Protein AF-A0AA96XJM7-F1 (afdb_monomer_lite)

Foldseek 3Di:
DVLLLVLLVQLLPFDWDWDDQDPVQWIWIWSDGQSFWIKIFTAHPVRDTQKIWITRNFKIWIQGDPPAIWIWGFDDPPDRDDPPTDTDTDPDHDLVSLVSNLVSLVPDDDDPPRSVVVNVSSVVVNVVCVVVVVDDDPPDPPDDPDDDDD

Structure (mmCIF, N/CA/C/O backbone):
data_AF-A0AA96XJM7-F1
#
_entry.id   AF-A0AA96XJM7-F1
#
loop_
_atom_site.group_PDB
_atom_site.id
_atom_site.type_symbol
_atom_site.label_atom_id
_atom_site.label_alt_id
_atom_site.label_comp_id
_atom_site.label_asym_id
_atom_site.label_entity_id
_atom_site.label_seq_id
_atom_site.pdbx_PDB_ins_code
_atom_site.Cartn_x
_atom_site.Cartn_y
_atom_site.Cartn_z
_atom_site.occupancy
_atom_site.B_iso_or_equiv
_atom_site.auth_seq_id
_atom_site.auth_comp_id
_atom_site.auth_asym_id
_atom_site.auth_atom_id
_atom_site.pdbx_PDB_model_num
ATOM 1 N N . MET A 1 1 ? 6.408 13.708 -10.860 1.00 58.41 1 MET A N 1
ATOM 2 C CA . MET A 1 1 ? 5.072 13.067 -10.934 1.00 58.41 1 MET A CA 1
ATOM 3 C C . MET A 1 1 ? 5.067 11.936 -11.956 1.00 58.41 1 MET A C 1
ATOM 5 O O . MET A 1 1 ? 4.580 10.862 -11.635 1.00 58.41 1 MET A O 1
ATOM 9 N N . GLU A 1 2 ? 5.675 12.143 -13.128 1.00 68.94 2 GLU A N 1
ATOM 10 C CA . GLU A 1 2 ? 5.815 11.126 -14.182 1.00 68.94 2 GLU A CA 1
ATOM 11 C C . GLU A 1 2 ? 6.470 9.822 -13.693 1.00 68.94 2 GLU A C 1
ATOM 13 O O . GLU A 1 2 ? 5.884 8.760 -13.840 1.00 68.94 2 GLU A O 1
ATOM 18 N N . THR A 1 3 ? 7.595 9.902 -12.974 1.00 77.38 3 THR A N 1
ATOM 19 C CA . THR A 1 3 ? 8.302 8.729 -12.419 1.00 77.38 3 THR A CA 1
ATOM 20 C C . THR A 1 3 ? 7.446 7.899 -11.460 1.00 77.38 3 THR A C 1
ATOM 22 O O . THR A 1 3 ? 7.484 6.676 -11.495 1.00 77.38 3 THR A O 1
ATOM 25 N N . LEU A 1 4 ? 6.635 8.556 -10.624 1.00 75.62 4 LEU A N 1
ATOM 26 C CA . LEU A 1 4 ? 5.756 7.888 -9.660 1.00 75.62 4 LEU A CA 1
ATOM 27 C C . LEU A 1 4 ? 4.626 7.138 -10.378 1.00 75.62 4 LEU A C 1
ATOM 29 O O . LEU A 1 4 ? 4.297 6.009 -10.028 1.00 75.62 4 LEU A O 1
ATOM 33 N N . LYS A 1 5 ? 4.056 7.761 -11.414 1.00 76.62 5 LYS A N 1
ATOM 34 C CA . LYS A 1 5 ? 3.047 7.136 -12.270 1.00 76.62 5 LYS A CA 1
ATOM 35 C C . LYS A 1 5 ? 3.629 5.923 -12.999 1.00 76.62 5 LYS A C 1
ATOM 37 O O . LYS A 1 5 ? 2.977 4.888 -13.028 1.00 76.62 5 LYS A O 1
ATOM 42 N N . THR A 1 6 ? 4.848 6.029 -13.529 1.00 80.19 6 THR A N 1
ATOM 43 C CA . THR A 1 6 ? 5.550 4.907 -14.168 1.00 80.19 6 THR A CA 1
ATOM 44 C C . THR A 1 6 ? 5.792 3.763 -13.188 1.00 80.19 6 THR A C 1
ATOM 46 O O . THR A 1 6 ? 5.489 2.623 -13.520 1.00 80.19 6 THR A O 1
ATOM 49 N N . ALA A 1 7 ? 6.256 4.054 -11.969 1.00 79.62 7 ALA A N 1
ATOM 50 C CA . ALA A 1 7 ? 6.495 3.040 -10.942 1.00 79.62 7 ALA A CA 1
ATOM 51 C C . ALA A 1 7 ? 5.199 2.292 -10.570 1.00 79.62 7 ALA A C 1
ATOM 53 O O . ALA A 1 7 ? 5.164 1.064 -10.523 1.00 79.62 7 ALA A O 1
ATOM 54 N N . VAL A 1 8 ? 4.093 3.024 -10.410 1.00 79.69 8 VAL A N 1
ATOM 55 C CA . VAL A 1 8 ? 2.773 2.429 -10.169 1.00 79.69 8 VAL A CA 1
ATOM 56 C C . VAL A 1 8 ? 2.300 1.596 -11.371 1.00 79.69 8 VAL A C 1
ATOM 58 O O . VAL A 1 8 ? 1.854 0.468 -11.191 1.00 79.69 8 VAL A O 1
ATOM 61 N N . GLN A 1 9 ? 2.452 2.090 -12.604 1.00 81.12 9 GLN A N 1
ATOM 62 C CA . GLN A 1 9 ? 2.111 1.332 -13.817 1.00 81.12 9 GLN A CA 1
ATOM 63 C C . GLN A 1 9 ? 2.936 0.053 -13.979 1.00 81.12 9 GLN A C 1
ATOM 65 O O . GLN A 1 9 ? 2.427 -0.949 -14.482 1.00 81.12 9 GLN A O 1
ATOM 70 N N . ALA A 1 10 ? 4.201 0.079 -13.570 1.00 78.75 10 ALA A N 1
ATOM 71 C CA . ALA A 1 10 ? 5.063 -1.088 -13.593 1.00 78.75 10 ALA A CA 1
ATOM 72 C C . ALA A 1 10 ? 4.563 -2.149 -12.597 1.00 78.75 10 ALA A C 1
ATOM 74 O O . ALA A 1 10 ? 4.526 -3.335 -12.926 1.00 78.75 10 ALA A O 1
ATOM 75 N N . LEU A 1 11 ? 4.029 -1.716 -11.451 1.00 79.38 11 LEU A N 1
ATOM 76 C CA . LEU A 1 11 ? 3.396 -2.592 -10.467 1.00 79.38 11 LEU A CA 1
ATOM 77 C C . LEU A 1 11 ? 2.128 -3.289 -10.999 1.00 79.38 11 LEU A C 1
ATOM 79 O O . LEU A 1 11 ? 1.817 -4.395 -10.572 1.00 79.38 11 LEU A O 1
ATOM 83 N N . TYR A 1 12 ? 1.437 -2.714 -11.995 1.00 79.12 12 TYR A N 1
ATOM 84 C CA . TYR A 1 12 ? 0.247 -3.333 -12.615 1.00 79.12 12 TYR A CA 1
ATOM 85 C C . TYR A 1 12 ? 0.568 -4.599 -13.404 1.00 79.12 12 TYR A C 1
ATOM 87 O O . TYR A 1 12 ? -0.325 -5.398 -13.680 1.00 79.12 12 TYR A O 1
ATOM 95 N N . ARG A 1 13 ? 1.823 -4.735 -13.838 1.00 76.88 13 ARG A N 1
ATOM 96 C CA . ARG A 1 13 ? 2.288 -5.837 -14.686 1.00 76.88 13 ARG A CA 1
ATOM 97 C C . ARG A 1 13 ? 2.898 -6.974 -13.871 1.00 76.88 13 ARG A C 1
ATOM 99 O O . ARG A 1 13 ? 3.227 -8.008 -14.441 1.00 76.88 13 ARG A O 1
ATOM 106 N N . VAL A 1 14 ? 3.074 -6.776 -12.566 1.00 77.75 14 VAL A N 1
ATOM 107 C CA . VAL A 1 14 ? 3.692 -7.754 -11.676 1.00 77.75 14 VAL A CA 1
ATOM 108 C C . VAL A 1 14 ? 2.638 -8.740 -11.194 1.00 77.75 14 VAL A C 1
ATOM 110 O O . VAL A 1 14 ? 1.586 -8.351 -10.690 1.00 77.75 14 VAL A O 1
ATOM 113 N N . HIS A 1 15 ? 2.940 -10.030 -11.317 1.00 75.88 15 HIS A N 1
ATOM 114 C CA . HIS A 1 15 ? 2.149 -11.067 -10.673 1.00 75.88 15 HIS A CA 1
ATOM 115 C C . HIS A 1 15 ? 2.480 -11.144 -9.187 1.00 75.88 15 HIS A C 1
ATOM 117 O O . HIS A 1 15 ? 3.647 -11.152 -8.796 1.00 75.88 15 HIS A O 1
ATOM 123 N N . ALA A 1 16 ? 1.430 -11.211 -8.374 1.00 82.75 16 ALA A N 1
ATOM 124 C CA . ALA A 1 16 ? 1.551 -11.378 -6.941 1.00 82.75 16 ALA A CA 1
ATOM 125 C C . ALA A 1 16 ? 2.245 -12.708 -6.613 1.00 82.75 16 ALA A C 1
ATOM 127 O O . ALA A 1 16 ? 1.862 -13.760 -7.127 1.00 82.75 16 ALA A O 1
ATOM 128 N N . VAL A 1 17 ? 3.240 -12.664 -5.734 1.00 85.31 17 VAL A N 1
ATOM 129 C CA . VAL A 1 17 ? 3.891 -13.849 -5.175 1.00 85.31 17 VAL A CA 1
ATOM 130 C C . VAL A 1 17 ? 3.315 -14.094 -3.788 1.00 85.31 17 VAL A C 1
ATOM 132 O O . VAL A 1 17 ? 3.447 -13.255 -2.897 1.00 85.31 17 VAL A O 1
ATOM 135 N N . GLU A 1 18 ? 2.667 -15.241 -3.600 1.00 85.44 18 GLU A N 1
ATOM 136 C CA . GLU A 1 18 ? 2.142 -15.654 -2.298 1.00 85.44 18 GLU A CA 1
ATOM 137 C C . GLU A 1 18 ? 3.184 -16.484 -1.543 1.00 85.44 18 GLU A C 1
ATOM 139 O O . GLU A 1 18 ? 3.681 -17.496 -2.037 1.00 85.44 18 GLU A O 1
ATOM 144 N N . GLY A 1 19 ? 3.514 -16.049 -0.330 1.00 81.88 19 GLY A N 1
ATOM 145 C CA . GLY A 1 19 ? 4.298 -16.821 0.622 1.00 81.88 19 GLY A CA 1
ATOM 146 C C . GLY A 1 19 ? 3.435 -17.821 1.400 1.00 81.88 19 GLY A C 1
ATOM 147 O O . GLY A 1 19 ? 2.208 -17.670 1.470 1.00 81.88 19 GLY A O 1
ATOM 148 N N . PRO A 1 20 ? 4.060 -18.834 2.025 1.00 82.00 20 PRO A N 1
ATOM 149 C CA . PRO A 1 20 ? 3.351 -19.736 2.923 1.00 82.00 20 PRO A CA 1
ATOM 150 C C . PRO A 1 20 ? 2.742 -18.959 4.105 1.00 82.00 20 PRO A C 1
ATOM 152 O O . PRO A 1 20 ? 3.252 -17.896 4.474 1.00 82.00 20 PRO A O 1
ATOM 155 N N .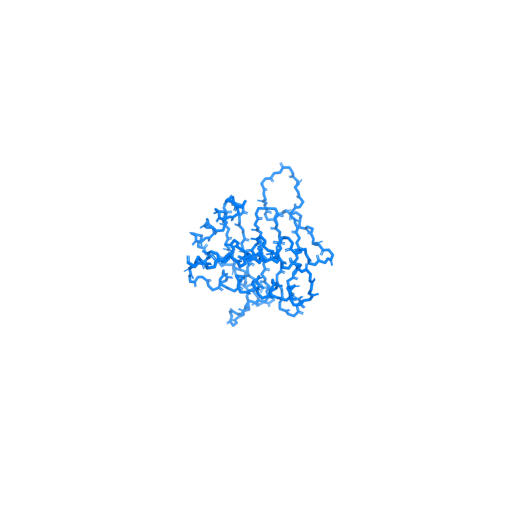 PRO A 1 21 ? 1.654 -19.466 4.712 1.00 81.00 21 PRO A N 1
ATOM 156 C CA . PRO A 1 21 ? 1.136 -18.892 5.946 1.00 81.00 21 PRO A CA 1
ATOM 157 C C . PRO A 1 21 ? 2.209 -18.951 7.039 1.00 81.00 21 PRO A C 1
ATOM 159 O O . PRO A 1 21 ? 2.817 -19.998 7.262 1.00 81.00 21 PRO A O 1
ATOM 162 N N . GLY A 1 22 ? 2.443 -17.822 7.704 1.00 80.62 22 GLY A N 1
ATOM 163 C CA . GLY A 1 22 ? 3.294 -17.745 8.886 1.00 80.62 22 GLY A CA 1
ATOM 164 C C . GLY A 1 22 ? 2.628 -18.376 10.110 1.00 80.62 22 GLY A C 1
ATOM 165 O O . GLY A 1 22 ? 1.455 -18.750 10.085 1.00 80.62 22 GLY A O 1
ATOM 166 N N . GLU A 1 23 ? 3.361 -18.443 11.221 1.00 80.50 23 GLU A N 1
ATOM 167 C CA . GLU A 1 23 ? 2.888 -19.047 12.482 1.00 80.50 23 GLU A CA 1
ATOM 168 C C . GLU A 1 23 ? 1.639 -18.359 13.063 1.00 80.50 23 GLU A C 1
ATOM 170 O O . GLU A 1 23 ? 0.865 -18.963 13.798 1.00 80.50 23 GLU A O 1
ATOM 175 N N . ASN A 1 24 ? 1.399 -17.102 12.688 1.00 81.31 24 ASN A N 1
ATOM 176 C CA . ASN A 1 24 ? 0.215 -16.324 13.055 1.00 81.31 24 ASN A CA 1
ATOM 177 C C . ASN A 1 24 ? -1.015 -16.600 12.163 1.00 81.31 24 ASN A C 1
ATOM 179 O O . ASN A 1 24 ? -2.031 -15.918 12.296 1.00 81.31 24 ASN A O 1
ATOM 183 N N . GLY A 1 25 ? -0.923 -17.548 11.225 1.00 85.31 25 GLY A N 1
ATOM 184 C CA . GLY A 1 25 ? -1.980 -17.863 10.262 1.00 85.31 25 GLY A CA 1
ATOM 185 C C . GLY A 1 25 ? -2.162 -16.817 9.157 1.00 85.31 25 GLY A C 1
ATOM 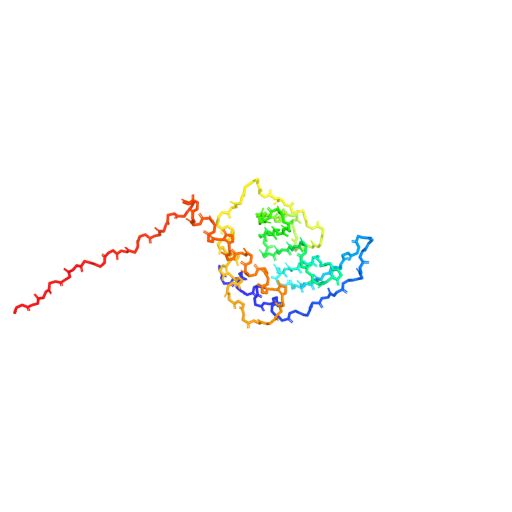186 O O . GLY A 1 25 ? -3.097 -16.934 8.362 1.00 85.31 25 GLY A O 1
ATOM 187 N N . LEU A 1 26 ? -1.292 -15.802 9.085 1.00 89.88 26 LEU A N 1
ATOM 188 C CA . LEU A 1 26 ? -1.308 -14.797 8.025 1.00 89.88 26 LEU A CA 1
ATOM 189 C C . LEU A 1 26 ? -0.426 -15.240 6.861 1.00 89.88 26 LEU A C 1
ATOM 191 O O . LEU A 1 26 ? 0.679 -15.737 7.058 1.00 89.88 26 LEU A O 1
ATOM 195 N N . ARG A 1 27 ? -0.889 -15.009 5.637 1.00 91.88 27 ARG A N 1
ATOM 196 C CA . ARG A 1 27 ? -0.092 -15.167 4.418 1.00 91.88 27 ARG A CA 1
ATOM 197 C C . ARG A 1 27 ? 0.424 -13.815 3.966 1.00 91.88 27 ARG A C 1
ATOM 199 O O . ARG A 1 27 ? -0.284 -12.813 4.072 1.00 91.88 27 ARG A O 1
ATOM 206 N N . THR A 1 28 ? 1.626 -13.802 3.411 1.00 91.50 28 THR A N 1
ATOM 207 C CA . THR A 1 28 ? 2.197 -12.593 2.816 1.00 91.50 28 THR A CA 1
ATOM 208 C C . THR A 1 28 ? 2.087 -12.668 1.304 1.00 91.50 28 THR A C 1
ATOM 210 O O . THR A 1 28 ? 2.501 -13.652 0.700 1.00 91.50 28 THR A O 1
ATOM 213 N N . VAL A 1 29 ? 1.545 -11.623 0.693 1.00 91.31 29 VAL A N 1
ATOM 214 C CA . VAL A 1 29 ? 1.424 -11.475 -0.756 1.00 91.31 29 VAL A CA 1
ATOM 215 C C . VAL A 1 29 ? 2.274 -10.296 -1.201 1.00 91.31 29 VAL A C 1
ATOM 217 O O . VAL A 1 29 ? 2.111 -9.196 -0.675 1.00 91.31 29 VAL A O 1
ATOM 220 N N . TRP A 1 30 ? 3.171 -10.525 -2.154 1.00 90.19 30 TRP A N 1
ATOM 221 C CA . TRP A 1 30 ? 4.153 -9.548 -2.611 1.00 90.19 30 TRP A CA 1
ATOM 222 C C . TRP A 1 30 ? 3.951 -9.193 -4.082 1.00 90.19 30 TRP A C 1
ATOM 224 O O . TRP A 1 30 ? 3.980 -10.066 -4.946 1.00 90.19 30 TRP A O 1
ATOM 234 N N . HIS A 1 31 ? 3.848 -7.904 -4.382 1.00 89.94 31 HIS A N 1
ATOM 235 C CA . HIS A 1 31 ? 3.993 -7.348 -5.724 1.00 89.94 31 HIS A CA 1
ATOM 236 C C . HIS A 1 31 ? 5.305 -6.574 -5.763 1.00 89.94 31 HIS A C 1
ATOM 238 O O . HIS A 1 31 ? 5.365 -5.418 -5.347 1.00 89.94 31 HIS A O 1
ATOM 244 N N . LEU A 1 32 ? 6.370 -7.228 -6.220 1.00 83.38 32 LEU A N 1
ATOM 245 C CA . LEU A 1 32 ? 7.706 -6.641 -6.313 1.00 83.38 32 LEU A CA 1
ATOM 246 C C . LEU A 1 32 ? 7.946 -6.107 -7.723 1.00 83.38 32 LEU A C 1
ATOM 248 O O . LEU A 1 32 ? 8.018 -6.884 -8.676 1.00 83.38 32 LEU A O 1
ATOM 252 N N . CYS A 1 33 ? 8.096 -4.791 -7.861 1.00 78.69 33 CYS A N 1
ATOM 253 C CA . CYS A 1 33 ? 8.480 -4.174 -9.121 1.00 78.69 33 CYS A CA 1
ATOM 254 C C . CYS A 1 33 ? 9.912 -3.618 -9.039 1.00 78.69 33 CYS A C 1
ATOM 256 O O . CYS A 1 33 ? 10.189 -2.764 -8.192 1.00 78.69 33 CYS A O 1
ATOM 258 N N . PRO A 1 34 ? 10.825 -4.024 -9.942 1.00 69.69 34 PRO A N 1
ATOM 259 C CA . PRO A 1 34 ? 12.209 -3.544 -9.938 1.00 69.69 34 PRO A CA 1
ATOM 260 C C . PRO A 1 34 ? 12.342 -2.034 -10.207 1.00 69.69 34 PRO A C 1
ATOM 262 O O . PRO A 1 34 ? 13.392 -1.460 -9.916 1.00 69.69 34 PRO A O 1
ATOM 265 N N . ASP A 1 35 ? 11.284 -1.380 -10.698 1.00 72.50 35 ASP A N 1
ATOM 266 C CA . ASP A 1 35 ? 11.214 0.069 -10.934 1.00 72.50 35 ASP A CA 1
ATOM 267 C C . ASP A 1 35 ? 10.880 0.880 -9.664 1.00 72.50 35 ASP A C 1
ATOM 269 O O . ASP A 1 35 ? 10.392 2.011 -9.731 1.00 72.50 35 ASP A O 1
ATOM 273 N N . GLY A 1 36 ? 11.166 0.314 -8.487 1.00 73.38 36 GLY A N 1
ATOM 274 C CA . GLY A 1 36 ? 11.075 1.008 -7.203 1.00 73.38 36 GLY A CA 1
ATOM 275 C C . GLY A 1 36 ? 9.651 1.144 -6.678 1.00 73.38 36 GLY A C 1
ATOM 276 O O . GLY A 1 36 ? 9.363 2.100 -5.964 1.00 73.38 36 GLY A O 1
ATOM 277 N N . ALA A 1 37 ? 8.757 0.224 -7.034 1.00 84.94 37 ALA A N 1
ATOM 278 C CA . ALA A 1 37 ? 7.438 0.133 -6.429 1.00 84.94 37 ALA A CA 1
ATOM 279 C C . ALA A 1 37 ? 7.230 -1.272 -5.863 1.00 84.94 37 ALA A C 1
ATOM 281 O O . ALA A 1 37 ? 7.462 -2.269 -6.543 1.00 84.94 37 ALA A O 1
ATOM 282 N N . GLU A 1 38 ? 6.779 -1.356 -4.620 1.00 89.50 38 GLU A N 1
ATOM 283 C CA . GLU A 1 38 ? 6.567 -2.629 -3.940 1.00 89.50 38 GLU A CA 1
ATOM 284 C C . GLU A 1 38 ? 5.289 -2.557 -3.119 1.00 89.50 38 GLU A C 1
ATOM 286 O O . GLU A 1 38 ? 5.066 -1.580 -2.406 1.00 89.50 38 GLU A O 1
ATOM 291 N N . LEU A 1 39 ? 4.454 -3.589 -3.208 1.00 92.50 39 LEU A N 1
ATOM 292 C CA . LEU A 1 39 ? 3.309 -3.768 -2.323 1.00 92.50 39 LEU A CA 1
ATOM 293 C C . LEU A 1 39 ? 3.447 -5.104 -1.601 1.00 92.50 39 LEU A C 1
ATOM 295 O O . LEU A 1 39 ? 3.497 -6.155 -2.232 1.00 92.50 39 LEU A O 1
ATOM 299 N N . MET A 1 40 ? 3.445 -5.065 -0.276 1.00 93.50 40 MET A N 1
ATOM 300 C CA . MET A 1 40 ? 3.327 -6.243 0.572 1.00 93.50 40 MET A CA 1
ATOM 301 C C . MET A 1 40 ? 1.963 -6.222 1.258 1.00 93.50 40 MET A C 1
ATOM 303 O O . MET A 1 40 ? 1.577 -5.228 1.868 1.00 93.50 40 MET A O 1
ATOM 307 N N . SER A 1 41 ? 1.228 -7.327 1.187 1.00 94.12 41 SER A N 1
ATOM 308 C CA . SER A 1 41 ? -0.068 -7.498 1.844 1.00 94.12 41 SER A CA 1
ATOM 309 C C . SER A 1 41 ? -0.025 -8.698 2.781 1.00 94.12 41 SER A C 1
ATOM 311 O O . SER A 1 41 ? 0.198 -9.820 2.340 1.00 94.12 41 SER A O 1
ATOM 313 N N . LEU A 1 42 ? -0.284 -8.478 4.065 1.00 93.88 42 LEU A N 1
ATOM 314 C CA . LEU A 1 42 ? -0.539 -9.535 5.038 1.00 93.88 42 LEU A CA 1
ATOM 315 C C . LEU A 1 42 ? -2.036 -9.821 5.075 1.00 93.88 42 LEU A C 1
ATOM 317 O O . LEU A 1 42 ? -2.838 -8.927 5.367 1.00 93.88 42 LEU A O 1
ATOM 321 N N . VAL A 1 43 ? -2.405 -11.061 4.775 1.00 94.31 43 VAL A N 1
ATOM 322 C CA . VAL A 1 43 ? -3.794 -11.500 4.630 1.00 94.31 43 VAL A CA 1
ATOM 323 C C . VAL A 1 43 ? -4.095 -12.642 5.582 1.00 94.31 43 VAL A C 1
ATOM 325 O O . VAL A 1 43 ? -3.254 -13.511 5.789 1.00 94.31 43 VAL A O 1
ATOM 328 N N . ASP A 1 44 ? -5.288 -12.658 6.159 1.00 92.50 44 ASP A N 1
ATOM 329 C CA . ASP A 1 44 ? -5.720 -13.783 6.986 1.00 92.50 44 ASP A CA 1
ATOM 330 C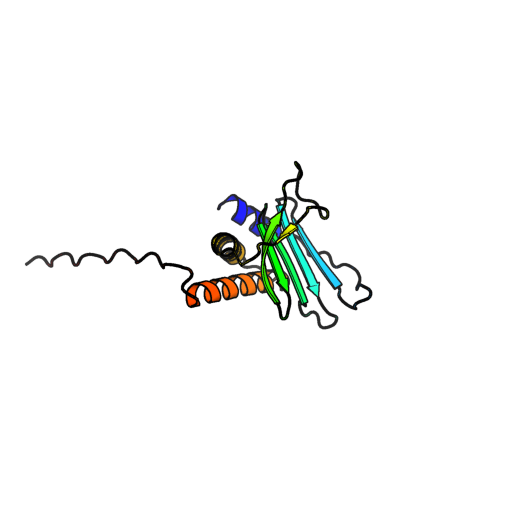 C . ASP A 1 44 ? -6.229 -14.971 6.150 1.00 92.50 44 ASP A C 1
ATOM 332 O O . ASP A 1 44 ? -6.229 -14.963 4.911 1.00 92.50 44 ASP A O 1
ATOM 336 N N . SER A 1 45 ? -6.636 -16.035 6.843 1.00 88.69 45 SER A N 1
ATOM 337 C CA . SER A 1 45 ? -7.179 -17.254 6.239 1.00 88.69 45 SER A CA 1
ATOM 338 C C . SER A 1 45 ? -8.470 -17.011 5.448 1.00 88.69 45 SER A C 1
ATOM 340 O O . SER A 1 45 ? -8.718 -17.719 4.475 1.00 88.69 45 SER A O 1
ATOM 342 N N . GLU A 1 46 ? -9.243 -15.976 5.792 1.00 89.81 46 GLU A N 1
ATOM 343 C CA . GLU A 1 46 ? -10.434 -15.541 5.048 1.00 89.81 46 GLU A CA 1
ATOM 344 C C . GLU A 1 46 ? -10.079 -14.688 3.813 1.00 89.81 46 GLU A C 1
ATOM 346 O O . GLU A 1 46 ? -10.952 -14.310 3.030 1.00 89.81 46 GLU A O 1
ATOM 351 N N . GLY A 1 47 ? -8.796 -14.368 3.616 1.00 88.12 47 GLY A N 1
ATOM 352 C CA . GLY A 1 47 ? -8.315 -13.528 2.524 1.00 88.12 47 GLY A CA 1
ATOM 353 C C . GLY A 1 47 ? -8.531 -12.032 2.756 1.00 88.12 47 GLY A C 1
ATOM 354 O O . GLY A 1 47 ? -8.437 -11.257 1.800 1.00 88.12 47 GLY A O 1
ATOM 355 N N . ARG A 1 48 ? -8.813 -11.608 3.994 1.00 92.50 48 ARG A N 1
ATOM 356 C CA . ARG A 1 48 ? -8.936 -10.193 4.354 1.00 92.50 48 ARG A CA 1
ATOM 357 C C . ARG A 1 48 ? -7.557 -9.611 4.617 1.00 92.50 48 ARG A C 1
ATOM 359 O O . ARG A 1 48 ? -6.716 -10.225 5.271 1.00 92.50 48 ARG A O 1
ATOM 366 N N . VAL A 1 49 ? -7.330 -8.396 4.126 1.00 94.94 49 VAL A N 1
ATOM 367 C CA . VAL A 1 49 ? -6.077 -7.677 4.361 1.00 94.94 49 VAL A CA 1
ATOM 368 C C . VAL A 1 49 ? -6.044 -7.209 5.815 1.00 94.94 49 VAL A C 1
ATOM 370 O O . VAL A 1 49 ? -6.933 -6.489 6.268 1.00 94.94 49 VAL A O 1
ATOM 373 N N . ARG A 1 50 ? -5.011 -7.615 6.551 1.00 95.19 50 ARG A N 1
ATOM 374 C CA . ARG A 1 50 ? -4.757 -7.184 7.933 1.00 95.19 50 ARG A CA 1
ATOM 375 C C . ARG A 1 50 ? -3.763 -6.041 8.004 1.00 95.19 50 ARG A C 1
ATOM 377 O O . ARG A 1 50 ? -3.921 -5.149 8.836 1.00 95.19 50 ARG A O 1
ATOM 384 N N . ARG A 1 51 ? -2.780 -6.056 7.109 1.00 95.25 51 ARG A N 1
ATOM 385 C CA . ARG A 1 51 ? -1.769 -5.013 6.975 1.00 95.25 51 ARG A CA 1
ATOM 386 C C . ARG A 1 51 ? -1.287 -4.937 5.535 1.00 95.25 51 ARG A C 1
ATOM 388 O O . ARG A 1 51 ? -1.184 -5.960 4.864 1.00 95.25 51 ARG A O 1
ATOM 395 N N . GLN A 1 52 ? -1.017 -3.731 5.070 1.00 95.56 52 GLN A N 1
ATOM 396 C CA . GLN A 1 52 ? -0.473 -3.464 3.750 1.00 95.56 52 GLN A CA 1
ATOM 397 C C . GLN A 1 52 ? 0.633 -2.429 3.844 1.00 95.56 52 GLN A C 1
ATOM 399 O O . GLN A 1 52 ? 0.488 -1.421 4.533 1.00 95.56 52 GLN A O 1
ATOM 404 N N . GLU A 1 53 ? 1.718 -2.682 3.131 1.00 94.19 53 GLU A N 1
ATOM 405 C CA . GLU A 1 53 ? 2.872 -1.800 3.051 1.00 94.19 53 GLU A CA 1
ATOM 406 C C . GLU A 1 53 ? 3.155 -1.523 1.584 1.00 94.19 53 GLU A C 1
ATOM 408 O O . GLU A 1 53 ? 3.414 -2.441 0.809 1.00 94.19 53 GLU A O 1
ATOM 413 N N . LEU A 1 54 ? 3.046 -0.256 1.202 1.00 93.25 54 LEU A N 1
ATOM 414 C CA . LEU A 1 54 ? 3.322 0.219 -0.142 1.00 93.25 54 LEU A CA 1
ATOM 415 C C . LEU A 1 54 ? 4.561 1.103 -0.091 1.00 93.25 54 LEU A C 1
ATOM 417 O O . LEU A 1 54 ? 4.566 2.136 0.577 1.00 93.25 54 LEU A O 1
ATOM 421 N N . THR A 1 55 ? 5.572 0.735 -0.858 1.00 90.75 55 THR A N 1
ATOM 422 C CA . THR A 1 55 ? 6.726 1.580 -1.140 1.00 90.75 55 THR A CA 1
ATOM 423 C C . THR A 1 55 ? 6.589 2.106 -2.559 1.00 90.75 55 THR A C 1
ATOM 425 O O . THR A 1 55 ? 6.454 1.329 -3.501 1.00 90.75 55 THR A O 1
ATOM 428 N N . LEU A 1 56 ? 6.631 3.428 -2.720 1.00 88.25 56 LEU A N 1
ATOM 429 C CA . LEU A 1 56 ? 6.717 4.095 -4.015 1.00 88.25 56 LEU A CA 1
ATOM 430 C C . LEU A 1 56 ? 7.960 4.982 -4.029 1.00 88.25 56 LEU A C 1
ATOM 432 O O . LEU A 1 56 ? 7.965 6.088 -3.486 1.00 88.25 56 LEU A O 1
ATOM 436 N N . LEU A 1 57 ? 9.002 4.506 -4.700 1.00 84.88 57 LEU A N 1
ATOM 437 C CA . LEU A 1 57 ? 10.333 5.098 -4.736 1.00 84.88 57 LEU A CA 1
ATOM 438 C C . LEU A 1 57 ? 10.911 5.220 -3.318 1.00 84.88 57 LEU A C 1
ATOM 440 O O . LEU A 1 57 ? 11.418 4.249 -2.770 1.00 84.88 57 LEU A O 1
ATOM 444 N N . GLU A 1 58 ? 10.829 6.405 -2.722 1.00 85.62 58 GLU A N 1
ATOM 445 C CA . GLU A 1 58 ? 11.322 6.696 -1.370 1.00 85.62 58 GLU A CA 1
ATOM 446 C C . GLU A 1 58 ? 10.197 6.859 -0.360 1.00 85.62 58 GLU A C 1
ATOM 448 O O . GLU A 1 58 ? 10.454 6.871 0.841 1.00 85.62 58 GLU A O 1
ATOM 453 N N . ASP A 1 59 ? 8.966 7.032 -0.837 1.00 90.88 59 ASP A N 1
ATOM 454 C CA . ASP A 1 59 ? 7.804 7.188 0.015 1.00 90.88 59 ASP A CA 1
ATOM 455 C C . ASP A 1 59 ? 7.328 5.804 0.458 1.00 90.88 59 ASP A C 1
ATOM 457 O O . ASP A 1 59 ? 7.225 4.878 -0.350 1.00 90.88 59 ASP A O 1
ATOM 461 N N . HIS A 1 60 ? 7.000 5.679 1.738 1.00 92.62 60 HIS A N 1
ATOM 462 C CA . HIS A 1 60 ? 6.482 4.450 2.313 1.00 92.62 60 HIS A CA 1
ATOM 463 C C . HIS A 1 60 ? 5.132 4.713 2.981 1.00 92.62 60 HIS A C 1
ATOM 465 O O . HIS A 1 60 ? 4.924 5.745 3.624 1.00 92.62 60 HIS A O 1
ATOM 471 N N . TYR A 1 61 ? 4.195 3.789 2.811 1.00 94.25 61 TYR A N 1
ATOM 472 C CA . TYR A 1 61 ? 2.825 3.909 3.289 1.00 94.25 61 TYR A CA 1
ATOM 473 C C . TYR A 1 61 ? 2.421 2.605 3.948 1.00 94.25 61 TYR A C 1
ATOM 475 O O . TYR A 1 61 ? 2.414 1.559 3.303 1.00 94.25 61 TYR A O 1
ATOM 483 N N . VAL A 1 62 ? 2.036 2.683 5.216 1.00 94.69 62 VAL A N 1
ATOM 484 C CA . VAL A 1 62 ? 1.565 1.527 5.974 1.00 94.69 62 VAL A CA 1
ATOM 485 C C . VAL A 1 62 ? 0.096 1.718 6.271 1.00 94.69 62 VAL A C 1
ATOM 487 O O . VAL A 1 62 ? -0.311 2.750 6.801 1.00 94.69 62 VAL A O 1
ATOM 490 N N . TRP A 1 63 ? -0.696 0.707 5.959 1.00 96.06 63 TRP A N 1
ATOM 491 C CA . TRP A 1 63 ? -2.051 0.574 6.452 1.00 96.06 63 TRP A CA 1
ATOM 492 C C . TRP A 1 63 ? -2.153 -0.671 7.320 1.00 96.06 63 TRP A C 1
ATOM 494 O O . TRP A 1 63 ? -1.686 -1.740 6.932 1.00 96.06 63 TRP A O 1
ATOM 504 N N . ALA A 1 64 ? -2.803 -0.554 8.473 1.00 94.75 64 ALA A N 1
ATOM 505 C CA . ALA A 1 64 ? -3.162 -1.707 9.286 1.00 94.75 64 ALA A CA 1
ATOM 506 C C . ALA A 1 64 ? -4.599 -1.590 9.795 1.00 94.75 64 ALA A C 1
ATOM 508 O O . ALA A 1 64 ? -5.099 -0.503 10.111 1.00 94.75 64 ALA A O 1
ATOM 509 N N . SER A 1 65 ? -5.270 -2.738 9.863 1.00 92.00 65 SER A N 1
ATOM 510 C CA . SER A 1 65 ? -6.621 -2.843 10.405 1.00 92.00 65 SER A CA 1
ATOM 511 C C . SER A 1 65 ? -6.636 -2.351 11.856 1.00 92.00 65 SER A C 1
ATOM 513 O O . SER A 1 65 ? -5.864 -2.827 12.680 1.00 92.00 65 SER A O 1
ATOM 515 N N . GLY A 1 66 ? -7.492 -1.374 12.161 1.00 90.19 66 GLY A N 1
ATOM 516 C CA . GLY A 1 66 ? -7.579 -0.753 13.490 1.00 90.19 66 GLY A CA 1
ATOM 517 C C . GLY A 1 66 ? -6.604 0.406 13.740 1.00 90.19 66 GLY A C 1
ATOM 518 O O . GLY A 1 66 ? -6.843 1.188 14.653 1.00 90.19 66 GLY A O 1
ATOM 519 N N . GLU A 1 67 ? -5.567 0.582 12.914 1.00 90.25 67 GLU A N 1
ATOM 520 C CA . GLU A 1 67 ? -4.572 1.660 13.073 1.00 90.25 67 GLU A CA 1
ATOM 521 C C . GLU A 1 67 ? -4.691 2.757 12.001 1.00 90.25 67 GLU A C 1
ATOM 523 O O . GLU A 1 67 ? -4.266 3.891 12.221 1.00 90.25 67 GLU A O 1
ATOM 528 N N . GLY A 1 68 ? -5.290 2.445 10.848 1.00 90.81 68 GLY A N 1
ATOM 529 C CA . GLY A 1 68 ? -5.416 3.385 9.735 1.00 90.81 68 GLY A CA 1
ATOM 530 C C . GLY A 1 68 ? -4.124 3.514 8.928 1.00 90.81 68 GLY A C 1
ATOM 531 O O . GLY A 1 68 ? -3.328 2.580 8.864 1.00 90.81 68 GLY A O 1
ATOM 532 N N . VAL A 1 69 ? -3.954 4.654 8.251 1.00 94.12 69 VAL A N 1
ATOM 533 C CA . VAL A 1 69 ? -2.799 4.920 7.378 1.00 94.12 69 VAL A CA 1
ATOM 534 C C . VAL A 1 69 ? -1.729 5.696 8.136 1.00 94.12 69 VAL A C 1
ATOM 536 O O . VAL A 1 69 ? -2.035 6.671 8.821 1.00 94.12 69 VAL A O 1
ATOM 539 N N . ARG A 1 70 ? -0.470 5.310 7.940 1.00 93.50 70 ARG A N 1
ATOM 540 C CA . ARG A 1 70 ? 0.721 6.081 8.302 1.00 93.50 70 ARG A CA 1
ATOM 541 C C . ARG A 1 70 ? 1.592 6.292 7.072 1.00 93.50 70 ARG A C 1
ATOM 543 O O . ARG A 1 70 ? 1.627 5.451 6.173 1.00 93.50 70 ARG A O 1
ATOM 550 N N . THR A 1 71 ? 2.293 7.416 7.047 1.00 93.62 71 THR A N 1
ATOM 551 C CA . THR A 1 71 ? 3.315 7.702 6.040 1.00 93.62 71 THR A CA 1
ATOM 552 C C . THR A 1 71 ? 4.701 7.504 6.635 1.00 93.62 71 THR A C 1
ATOM 554 O O . THR A 1 71 ? 4.884 7.465 7.851 1.00 93.62 71 THR A O 1
ATOM 557 N N . GLY A 1 72 ? 5.675 7.344 5.760 1.00 92.69 72 GLY A N 1
ATOM 558 C CA . GLY A 1 72 ? 7.076 7.265 6.099 1.00 92.69 72 GLY A CA 1
ATOM 559 C C . GLY A 1 72 ? 7.928 7.389 4.851 1.00 92.69 72 GLY A C 1
ATOM 560 O O . GLY A 1 72 ? 7.447 7.719 3.760 1.00 92.69 72 GLY A O 1
ATOM 561 N N . TYR A 1 73 ? 9.209 7.110 5.018 1.00 89.94 73 TYR A N 1
ATOM 562 C CA . TYR A 1 73 ? 10.170 7.112 3.934 1.00 89.94 73 TYR A CA 1
ATOM 563 C C . TYR A 1 73 ? 11.272 6.087 4.159 1.00 89.94 73 TYR A C 1
ATOM 565 O O . TYR A 1 73 ? 11.578 5.713 5.292 1.00 89.94 73 TYR A O 1
ATOM 573 N N . LEU A 1 74 ? 11.882 5.650 3.065 1.00 85.81 74 LEU A N 1
ATOM 574 C CA . LEU A 1 74 ? 13.087 4.838 3.120 1.00 85.81 74 LEU A CA 1
ATOM 575 C C . LEU A 1 74 ? 14.291 5.727 3.432 1.00 85.81 74 LEU A C 1
ATOM 577 O O . LEU A 1 74 ? 14.568 6.692 2.714 1.00 85.81 74 LEU A O 1
ATOM 581 N N . GLU A 1 75 ? 15.039 5.398 4.483 1.00 75.62 75 GLU A N 1
ATOM 582 C CA . GLU A 1 75 ? 16.363 5.978 4.676 1.00 75.62 75 GLU A CA 1
ATOM 583 C C . GLU A 1 75 ? 17.292 5.475 3.571 1.00 75.62 75 GLU A C 1
ATOM 585 O O . GLU A 1 75 ? 17.580 4.281 3.464 1.00 75.62 75 GLU A O 1
ATOM 590 N N . ARG A 1 76 ? 17.773 6.393 2.725 1.00 61.53 76 ARG A N 1
ATOM 591 C CA . ARG A 1 76 ? 18.751 6.071 1.685 1.00 61.53 76 ARG A CA 1
ATOM 592 C C . ARG A 1 76 ? 20.089 5.689 2.318 1.00 61.53 76 ARG A C 1
ATOM 594 O O . ARG A 1 76 ? 20.970 6.525 2.495 1.00 61.53 76 ARG A O 1
ATOM 601 N N . GLY A 1 77 ? 20.285 4.398 2.545 1.00 53.12 77 GLY A N 1
ATOM 602 C CA . GLY A 1 77 ? 21.607 3.789 2.639 1.00 53.12 77 GLY A CA 1
ATOM 603 C C . GLY A 1 77 ? 22.208 3.595 1.245 1.00 53.12 77 GLY A C 1
ATOM 604 O O . GLY A 1 77 ? 22.315 2.466 0.794 1.00 53.12 77 GLY A O 1
ATOM 605 N N . GLY A 1 78 ? 22.515 4.678 0.520 1.00 46.38 78 GLY A N 1
ATOM 606 C CA . GLY A 1 78 ? 23.385 4.672 -0.673 1.00 46.38 78 GLY A CA 1
ATOM 607 C C . GLY A 1 78 ? 23.110 3.670 -1.818 1.00 46.38 78 GLY A C 1
ATOM 608 O O . GLY A 1 78 ? 24.001 3.474 -2.640 1.00 46.38 78 GLY A O 1
ATOM 609 N N . GLY A 1 79 ? 21.936 3.036 -1.911 1.00 50.69 79 GLY A N 1
ATOM 610 C CA . GLY A 1 79 ? 21.662 1.961 -2.874 1.00 50.69 79 GLY A CA 1
ATOM 611 C C . GLY A 1 79 ? 20.179 1.789 -3.213 1.00 50.69 79 GLY A C 1
ATOM 612 O O . GLY A 1 79 ? 19.322 2.487 -2.669 1.00 50.69 79 GLY A O 1
ATOM 613 N N . LYS A 1 80 ? 19.878 0.875 -4.152 1.00 50.34 80 LYS A N 1
ATOM 614 C CA . LYS A 1 80 ? 18.497 0.526 -4.536 1.00 50.34 80 LYS A CA 1
ATOM 615 C C . LYS A 1 80 ? 17.718 0.020 -3.309 1.00 50.34 80 LYS A C 1
ATOM 617 O O . LYS A 1 80 ? 18.316 -0.679 -2.489 1.00 50.34 80 LYS A O 1
ATOM 622 N N . PRO A 1 81 ? 16.417 0.339 -3.184 1.00 51.78 81 PRO A N 1
ATOM 623 C CA . PRO A 1 81 ? 15.587 -0.206 -2.116 1.00 51.78 81 PRO A CA 1
ATOM 624 C C . PRO A 1 81 ? 15.642 -1.739 -2.159 1.00 51.78 81 PRO A C 1
ATOM 626 O O . PRO A 1 81 ? 15.532 -2.348 -3.220 1.00 51.78 81 PRO A O 1
ATOM 629 N N . THR A 1 82 ? 15.909 -2.346 -1.006 1.00 54.06 82 THR A N 1
ATOM 630 C CA . THR A 1 82 ? 15.898 -3.799 -0.793 1.00 54.06 82 THR A CA 1
ATOM 631 C C . THR A 1 82 ? 14.936 -4.099 0.351 1.00 54.06 82 THR A C 1
ATOM 633 O O . THR A 1 82 ? 14.616 -3.199 1.128 1.00 54.06 82 THR A O 1
ATOM 636 N N . ALA A 1 83 ? 14.545 -5.362 0.534 1.00 51.09 83 ALA A N 1
ATOM 637 C CA . ALA A 1 83 ? 13.753 -5.799 1.691 1.00 51.09 83 ALA A CA 1
ATOM 638 C C . ALA A 1 83 ? 14.392 -5.458 3.063 1.00 51.09 83 ALA A C 1
ATOM 640 O O . ALA A 1 83 ? 13.723 -5.543 4.087 1.00 51.09 83 ALA A O 1
ATOM 641 N N . ALA A 1 84 ? 15.674 -5.065 3.092 1.00 51.56 84 ALA A N 1
ATOM 642 C CA . ALA A 1 84 ? 16.408 -4.614 4.276 1.00 51.56 84 ALA A CA 1
ATOM 643 C C . ALA A 1 84 ? 16.474 -3.077 4.425 1.00 51.56 84 ALA A C 1
ATOM 645 O O . ALA A 1 84 ? 17.209 -2.571 5.274 1.00 51.56 84 ALA A O 1
ATOM 646 N N . ALA A 1 85 ? 15.760 -2.313 3.592 1.00 65.75 85 ALA A N 1
ATOM 647 C CA . ALA A 1 85 ? 15.741 -0.860 3.684 1.00 65.75 85 ALA A CA 1
ATOM 648 C C . ALA A 1 85 ? 15.091 -0.406 5.001 1.00 65.75 85 ALA A C 1
ATOM 650 O O . ALA A 1 85 ? 14.012 -0.865 5.380 1.00 65.75 85 ALA A O 1
ATOM 651 N N . VAL A 1 86 ? 15.749 0.519 5.701 1.00 74.25 86 VAL A N 1
ATOM 652 C CA . VAL A 1 86 ? 15.239 1.063 6.961 1.00 74.25 86 VAL A CA 1
ATOM 653 C C . VAL A 1 86 ? 14.094 2.023 6.652 1.00 74.25 86 VAL A C 1
ATOM 655 O O . VAL A 1 86 ? 14.299 3.094 6.078 1.00 74.25 86 VAL A O 1
ATOM 658 N N . VAL A 1 87 ? 12.879 1.638 7.034 1.00 82.62 87 VAL A N 1
ATOM 659 C CA . VAL A 1 87 ? 11.700 2.506 6.971 1.00 82.62 87 VAL A CA 1
ATOM 660 C C . VAL A 1 87 ? 11.695 3.422 8.191 1.00 82.62 87 VAL A C 1
ATOM 662 O O . VAL A 1 87 ? 11.619 2.955 9.329 1.00 82.62 87 VAL A O 1
ATOM 665 N N . ARG A 1 88 ? 11.694 4.737 7.963 1.00 86.06 88 ARG A N 1
ATOM 666 C CA . ARG A 1 88 ? 11.345 5.723 8.989 1.00 86.06 88 ARG A CA 1
ATOM 667 C C . ARG A 1 88 ? 9.890 6.123 8.843 1.00 86.06 88 ARG A C 1
ATOM 669 O O . ARG A 1 88 ? 9.486 6.649 7.810 1.00 86.06 88 ARG A O 1
ATOM 676 N N . THR A 1 89 ? 9.104 5.861 9.880 1.00 88.06 89 THR A N 1
ATOM 677 C CA . THR A 1 89 ? 7.709 6.301 9.946 1.00 88.06 89 THR A CA 1
ATOM 678 C C . THR A 1 89 ? 7.645 7.763 10.368 1.00 88.06 89 THR A C 1
ATOM 680 O O . THR A 1 89 ? 8.401 8.208 11.232 1.00 88.06 89 THR A O 1
ATOM 683 N N . ASP A 1 90 ? 6.763 8.522 9.726 1.00 88.81 90 ASP A N 1
ATOM 684 C CA . ASP A 1 90 ? 6.498 9.899 10.119 1.00 88.81 90 ASP A CA 1
ATOM 685 C C . ASP A 1 90 ? 5.706 9.899 11.449 1.00 88.81 90 ASP A C 1
ATOM 687 O O . ASP A 1 90 ? 4.847 9.032 11.649 1.00 88.81 90 ASP A O 1
ATOM 691 N N . PRO A 1 91 ? 5.957 10.857 12.363 1.00 85.44 91 PRO A N 1
ATOM 692 C CA . PRO A 1 91 ? 5.234 10.943 13.637 1.00 85.44 91 PRO A CA 1
ATOM 693 C C . PRO A 1 91 ? 3.743 11.246 13.441 1.00 85.44 91 PRO A C 1
ATOM 695 O O . PRO A 1 91 ? 2.903 10.815 14.227 1.00 85.44 91 PRO A O 1
ATOM 698 N N . GLU A 1 92 ? 3.417 11.961 12.367 1.00 87.06 92 GLU A N 1
ATOM 699 C CA . GLU A 1 92 ? 2.060 12.239 11.922 1.00 87.06 92 GLU A CA 1
ATOM 700 C C . GLU A 1 92 ? 1.961 12.008 10.417 1.00 87.06 92 GLU A C 1
ATOM 702 O O . GLU A 1 92 ? 2.954 12.023 9.689 1.00 87.06 92 GLU A O 1
ATOM 707 N N . LEU A 1 93 ? 0.738 11.810 9.933 1.00 87.00 93 LEU A N 1
ATOM 708 C CA . LEU A 1 93 ? 0.499 11.597 8.517 1.00 87.00 93 LEU A CA 1
ATOM 709 C C . LEU A 1 93 ? 0.872 12.851 7.711 1.00 87.00 93 LEU A C 1
ATOM 711 O O . LEU A 1 93 ? 0.312 13.923 7.929 1.00 87.00 93 LEU A O 1
ATOM 715 N N . VAL A 1 94 ? 1.773 12.705 6.736 1.00 91.38 94 VAL A N 1
ATOM 716 C CA . VAL A 1 94 ? 2.257 13.816 5.904 1.00 91.38 94 VAL A CA 1
ATOM 717 C C . VAL A 1 94 ? 1.337 14.012 4.685 1.00 91.38 94 VAL A C 1
ATOM 719 O O . VAL A 1 94 ? 1.350 13.177 3.770 1.00 91.38 94 VAL A O 1
ATOM 722 N N . PRO A 1 95 ? 0.576 15.127 4.587 1.00 89.44 95 PRO A N 1
ATOM 723 C CA . PRO A 1 95 ? -0.436 15.316 3.540 1.00 89.44 95 PRO A CA 1
ATOM 724 C C . PRO A 1 95 ? 0.121 15.245 2.119 1.00 89.44 95 PRO A C 1
ATOM 726 O O . PRO A 1 95 ? -0.474 14.635 1.234 1.00 89.44 95 PRO A O 1
ATOM 729 N N . GLN A 1 96 ? 1.297 15.834 1.901 1.00 88.88 96 GLN A N 1
ATOM 730 C CA . GLN A 1 96 ? 1.933 15.880 0.586 1.00 88.88 96 GLN A CA 1
ATOM 731 C C . GLN A 1 96 ? 2.306 14.478 0.086 1.00 88.88 96 GLN A C 1
ATOM 733 O O . GLN A 1 96 ? 2.061 14.169 -1.081 1.00 88.88 96 GLN A O 1
ATOM 738 N N . ARG A 1 97 ? 2.848 13.610 0.959 1.00 90.75 97 ARG A N 1
ATOM 739 C CA . ARG A 1 97 ? 3.127 12.201 0.628 1.00 90.75 97 ARG A CA 1
ATOM 740 C C . ARG A 1 97 ? 1.842 11.475 0.283 1.00 90.75 97 ARG A C 1
ATOM 742 O O . ARG A 1 97 ? 1.782 10.801 -0.744 1.00 90.75 97 ARG A O 1
ATOM 749 N N . LEU A 1 98 ? 0.811 11.633 1.107 1.00 91.19 98 LEU A N 1
ATOM 750 C CA . LEU A 1 98 ? -0.456 10.954 0.878 1.00 91.19 98 LEU A CA 1
ATOM 751 C C . LEU A 1 98 ? -1.095 11.365 -0.453 1.00 91.19 98 LEU A C 1
ATOM 753 O O . LEU A 1 98 ? -1.515 10.504 -1.221 1.00 91.19 98 LEU A O 1
ATOM 757 N N . MET A 1 99 ? -1.118 12.664 -0.763 1.00 90.44 99 MET A N 1
ATOM 758 C CA . MET A 1 99 ? -1.651 13.163 -2.032 1.00 90.44 99 MET A CA 1
ATOM 759 C C . MET A 1 99 ? -0.923 12.567 -3.236 1.00 90.44 99 MET A C 1
ATOM 761 O O . MET A 1 99 ? -1.577 12.162 -4.196 1.00 90.44 99 MET A O 1
ATOM 765 N N . ARG A 1 100 ? 0.413 12.487 -3.192 1.00 89.44 100 ARG A N 1
ATOM 766 C CA . ARG A 1 100 ? 1.205 11.888 -4.276 1.00 89.44 100 ARG A CA 1
ATOM 767 C C . ARG A 1 100 ? 0.809 10.434 -4.525 1.00 89.44 100 ARG A C 1
ATOM 769 O O . ARG A 1 100 ? 0.509 10.087 -5.667 1.00 89.44 100 ARG A O 1
ATOM 776 N N . ALA A 1 101 ? 0.759 9.614 -3.477 1.00 90.50 101 ALA A N 1
ATOM 777 C CA . ALA A 1 101 ? 0.388 8.207 -3.612 1.00 90.50 101 ALA A CA 1
ATOM 778 C C . ALA A 1 101 ? -1.069 8.019 -4.033 1.00 90.50 101 ALA A C 1
ATOM 780 O O . ALA A 1 101 ? -1.333 7.230 -4.935 1.00 90.50 101 ALA A O 1
ATOM 781 N N . ALA A 1 102 ? -2.008 8.774 -3.454 1.00 91.94 102 ALA A N 1
ATOM 782 C CA . ALA A 1 102 ? -3.419 8.703 -3.827 1.00 91.94 102 ALA A CA 1
ATOM 783 C C . ALA A 1 102 ? -3.638 9.067 -5.305 1.00 91.94 102 ALA A C 1
ATOM 785 O O . ALA A 1 102 ? -4.411 8.406 -5.995 1.00 91.94 102 ALA A O 1
ATOM 786 N N . LEU A 1 103 ? -2.936 10.084 -5.817 1.00 89.81 103 LEU A N 1
ATOM 787 C CA . LEU A 1 103 ? -3.006 10.457 -7.232 1.00 89.81 103 LEU A CA 1
ATOM 788 C C . LEU A 1 103 ? -2.377 9.396 -8.140 1.00 89.81 103 LEU A C 1
ATOM 790 O O . LEU A 1 103 ? -2.940 9.097 -9.189 1.00 89.81 103 LEU A O 1
ATOM 794 N N . ALA A 1 104 ? -1.240 8.815 -7.751 1.00 89.38 104 ALA A N 1
ATOM 795 C CA . ALA A 1 104 ? -0.579 7.789 -8.553 1.00 89.38 104 ALA A CA 1
ATOM 796 C C . ALA A 1 104 ? -1.391 6.488 -8.600 1.00 89.38 104 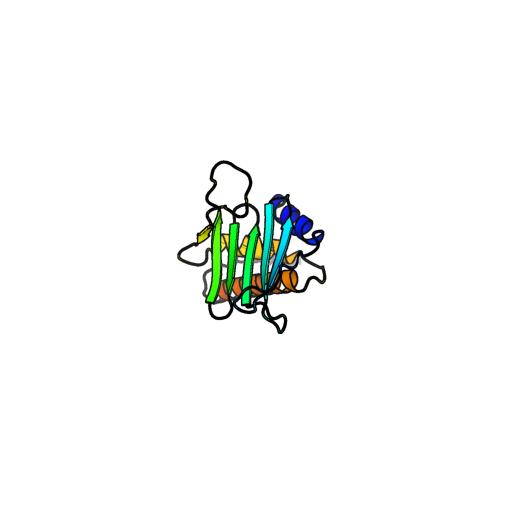ALA A C 1
ATOM 798 O O . ALA A 1 104 ? -1.734 6.021 -9.687 1.00 89.38 104 ALA A O 1
ATOM 799 N N . MET A 1 105 ? -1.783 5.965 -7.436 1.00 90.94 105 MET A N 1
ATOM 800 C CA . MET A 1 105 ? -2.635 4.777 -7.315 1.00 90.94 105 MET A CA 1
ATOM 801 C C . MET A 1 105 ? -4.027 5.002 -7.905 1.00 90.94 105 MET A C 1
ATOM 803 O O . MET A 1 105 ? -4.635 4.068 -8.412 1.00 90.94 105 MET A O 1
ATOM 807 N N . GLY A 1 106 ? -4.522 6.244 -7.916 1.00 89.25 106 GLY A N 1
ATOM 808 C CA . GLY A 1 106 ? -5.774 6.618 -8.575 1.00 89.25 106 GLY A CA 1
ATOM 809 C C . GLY A 1 106 ? -5.795 6.342 -10.082 1.00 89.25 106 GLY A C 1
ATOM 810 O O . GLY A 1 106 ? -6.871 6.276 -10.666 1.00 89.25 106 GLY A O 1
ATOM 811 N N . THR A 1 107 ? -4.631 6.145 -10.712 1.00 87.81 107 THR A N 1
ATOM 812 C CA . THR A 1 107 ? -4.536 5.757 -12.127 1.00 87.81 107 THR A CA 1
ATOM 813 C C . THR A 1 107 ? -4.681 4.251 -12.359 1.00 87.81 107 THR A C 1
ATOM 815 O O . THR A 1 107 ? -4.581 3.810 -13.505 1.00 87.81 107 THR A O 1
ATOM 818 N N . TYR A 1 108 ? -4.871 3.450 -11.304 1.00 86.56 108 TYR A N 1
ATOM 819 C CA . TYR A 1 108 ? -5.007 2.003 -11.429 1.00 86.56 108 TYR A CA 1
ATOM 820 C C . TYR A 1 108 ? -6.407 1.629 -11.886 1.00 86.56 108 TYR A C 1
ATOM 822 O O . TYR A 1 108 ? -7.403 2.046 -11.298 1.00 86.56 108 TYR A O 1
ATO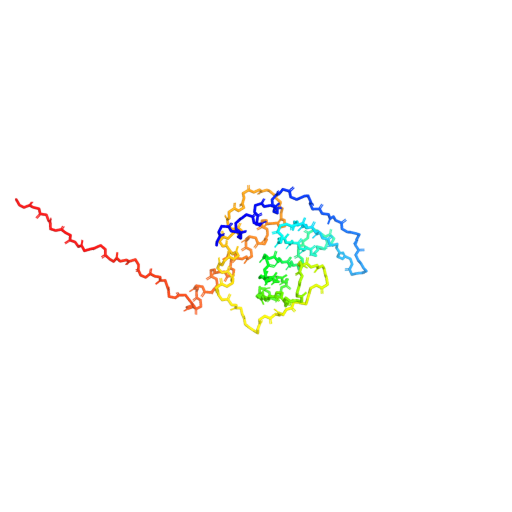M 830 N N . THR A 1 109 ? -6.458 0.836 -12.955 1.00 87.12 109 THR A N 1
ATOM 831 C CA . THR A 1 109 ? -7.690 0.361 -13.597 1.00 87.12 109 THR A CA 1
ATOM 832 C C . THR A 1 109 ? -7.731 -1.163 -13.735 1.00 87.12 109 THR A C 1
ATOM 834 O O . THR A 1 109 ? -8.597 -1.696 -14.426 1.00 87.12 109 THR A O 1
ATOM 837 N N . GLY A 1 110 ? -6.781 -1.873 -13.115 1.00 88.19 110 GLY A N 1
ATOM 838 C CA . GLY A 1 110 ? -6.755 -3.333 -13.110 1.00 88.19 110 GLY A CA 1
ATOM 839 C C . GLY A 1 110 ? -7.742 -3.944 -12.111 1.00 88.19 110 GLY A C 1
ATOM 840 O O . GLY A 1 110 ? -8.568 -3.256 -11.517 1.00 88.19 110 GLY A O 1
ATOM 841 N N . GLN A 1 111 ? -7.654 -5.264 -11.938 1.00 90.62 111 GLN A N 1
ATOM 842 C CA . GLN A 1 111 ? -8.578 -6.047 -11.105 1.00 90.62 111 GLN A CA 1
ATOM 843 C C . GLN A 1 111 ? -7.903 -6.699 -9.889 1.00 90.62 111 GLN A C 1
ATOM 845 O O . GLN A 1 111 ? -8.543 -7.461 -9.165 1.00 90.62 111 GLN A O 1
ATOM 850 N N . ASP A 1 112 ? -6.621 -6.420 -9.644 1.00 91.56 112 ASP A N 1
ATOM 851 C CA . ASP A 1 112 ? -5.920 -6.971 -8.489 1.00 91.56 112 ASP A CA 1
ATOM 852 C C . ASP A 1 112 ? -6.515 -6.398 -7.199 1.00 91.56 112 ASP A C 1
ATOM 854 O O . ASP A 1 112 ? -6.466 -5.192 -6.933 1.00 91.56 112 ASP A O 1
ATOM 858 N N . ARG A 1 113 ? -7.088 -7.285 -6.383 1.00 92.94 113 ARG A N 1
ATOM 859 C CA . ARG A 1 113 ? -7.793 -6.912 -5.154 1.00 92.94 113 ARG A CA 1
ATOM 860 C C . ARG A 1 113 ? -6.912 -6.173 -4.148 1.00 92.94 113 ARG A C 1
ATOM 862 O O . ARG A 1 113 ? -7.427 -5.345 -3.401 1.00 92.94 113 ARG A O 1
ATOM 869 N N . TYR A 1 114 ? -5.611 -6.456 -4.110 1.00 93.50 114 TYR A N 1
ATOM 870 C CA . TYR A 1 114 ? -4.683 -5.849 -3.160 1.00 93.50 114 TYR A CA 1
ATOM 871 C C . TYR A 1 114 ? -4.338 -4.427 -3.571 1.00 93.50 114 TYR A C 1
ATOM 873 O O . TYR A 1 114 ? -4.316 -3.530 -2.724 1.00 93.50 114 TYR A O 1
ATOM 881 N N . LEU A 1 115 ? -4.158 -4.208 -4.873 1.00 92.88 115 LEU A N 1
ATOM 882 C CA . LEU A 1 115 ? -3.951 -2.875 -5.426 1.00 92.88 115 LEU A CA 1
ATOM 883 C C . LEU A 1 115 ? -5.201 -2.009 -5.314 1.00 92.88 115 LEU A C 1
ATOM 885 O O . LEU A 1 115 ? -5.103 -0.863 -4.874 1.00 92.88 115 LEU A O 1
ATOM 889 N N . LEU A 1 116 ? -6.375 -2.569 -5.619 1.00 94.69 116 LEU A N 1
ATOM 890 C CA . LEU A 1 116 ? -7.657 -1.883 -5.432 1.00 94.69 116 LEU A CA 1
ATOM 891 C C . LEU A 1 116 ? -7.899 -1.520 -3.962 1.00 94.69 116 LEU A C 1
ATOM 893 O O . LEU A 1 116 ? -8.369 -0.419 -3.663 1.00 94.69 116 LEU A O 1
ATOM 897 N N . HIS A 1 117 ? -7.554 -2.417 -3.033 1.00 95.81 117 HIS A N 1
ATOM 898 C CA . HIS A 1 117 ? -7.655 -2.139 -1.604 1.00 95.81 117 HIS A CA 1
ATOM 899 C C . HIS A 1 117 ? -6.775 -0.947 -1.209 1.00 95.81 117 HIS A C 1
ATOM 901 O O . HIS A 1 117 ? -7.274 0.012 -0.617 1.00 95.81 117 HIS A O 1
ATOM 907 N N . MET A 1 118 ? -5.498 -0.951 -1.600 1.00 95.62 118 MET A N 1
ATOM 908 C CA . MET A 1 118 ? -4.578 0.134 -1.257 1.00 95.62 118 MET A CA 1
ATOM 909 C C . MET A 1 118 ? -4.969 1.465 -1.921 1.00 95.62 118 MET A C 1
ATOM 911 O O . MET A 1 118 ? -4.927 2.517 -1.282 1.00 95.62 118 MET A O 1
ATOM 915 N N . GLN A 1 119 ? -5.437 1.433 -3.173 1.00 94.94 119 GLN A N 1
ATOM 916 C CA . GLN A 1 119 ? -5.997 2.601 -3.861 1.00 94.94 119 GLN A CA 1
ATOM 917 C C . GLN A 1 119 ? -7.162 3.212 -3.070 1.00 94.94 119 GLN A C 1
ATOM 919 O O . GLN A 1 119 ? -7.195 4.427 -2.857 1.00 94.94 119 GLN A O 1
ATOM 924 N N . ARG A 1 120 ? -8.095 2.381 -2.585 1.00 95.19 120 ARG A N 1
ATOM 925 C CA . ARG A 1 120 ? -9.239 2.836 -1.781 1.00 95.19 120 ARG A CA 1
ATOM 926 C C . ARG A 1 120 ? -8.804 3.403 -0.433 1.00 95.19 120 ARG A C 1
ATOM 928 O O . ARG A 1 120 ? -9.301 4.451 -0.029 1.00 95.19 120 ARG A O 1
ATOM 935 N N . VAL A 1 121 ? -7.871 2.739 0.245 1.00 95.62 121 VAL A N 1
ATOM 936 C CA . VAL A 1 121 ? -7.310 3.188 1.526 1.00 95.62 121 VAL A CA 1
ATOM 937 C C . VAL A 1 121 ? -6.689 4.582 1.402 1.00 95.62 121 VAL A C 1
ATOM 939 O O . VAL A 1 121 ? -6.998 5.467 2.200 1.00 95.62 121 VAL A O 1
ATOM 942 N N . LEU A 1 122 ? -5.861 4.806 0.379 1.00 94.94 122 LEU A N 1
ATOM 943 C CA . LEU A 1 122 ? -5.210 6.097 0.145 1.00 94.94 122 LEU A CA 1
ATOM 944 C C . LEU A 1 122 ? -6.214 7.196 -0.233 1.00 94.94 122 LEU A C 1
ATOM 946 O O . LEU A 1 122 ? -6.069 8.336 0.211 1.00 94.94 122 LEU A O 1
ATOM 950 N N . ALA A 1 123 ? -7.245 6.862 -1.015 1.00 93.44 123 ALA A N 1
ATOM 951 C CA . ALA A 1 123 ? -8.317 7.795 -1.357 1.00 93.44 123 ALA A CA 1
ATOM 952 C C . ALA A 1 123 ? -9.110 8.240 -0.115 1.00 93.44 123 ALA A C 1
ATOM 954 O O . ALA A 1 123 ? -9.282 9.439 0.099 1.00 93.44 123 ALA A O 1
ATOM 955 N N . LEU A 1 124 ? -9.504 7.294 0.745 1.00 93.06 124 LEU A N 1
ATOM 956 C CA . LEU A 1 124 ? -10.225 7.584 1.989 1.00 93.06 124 LEU A CA 1
ATOM 957 C C . LEU A 1 124 ? -9.381 8.403 2.969 1.00 93.06 124 LEU A C 1
ATOM 959 O O . LEU A 1 124 ? -9.872 9.351 3.578 1.00 93.06 124 LEU A O 1
ATOM 963 N N . ALA A 1 125 ? -8.096 8.073 3.107 1.00 91.38 125 ALA A N 1
ATOM 964 C CA . ALA A 1 125 ? -7.190 8.847 3.946 1.00 91.38 125 ALA A CA 1
ATOM 965 C C . ALA A 1 125 ? -7.060 10.298 3.444 1.00 91.38 125 ALA A C 1
ATOM 967 O O . ALA A 1 125 ? -7.008 11.227 4.251 1.00 91.38 125 ALA A O 1
ATOM 968 N N . ARG A 1 126 ? -7.048 10.508 2.117 1.00 90.44 126 ARG A N 1
ATOM 969 C CA . ARG A 1 126 ? -7.001 11.848 1.516 1.00 90.44 126 ARG A CA 1
ATOM 970 C C . ARG A 1 126 ? -8.269 12.634 1.835 1.00 90.44 126 ARG A C 1
ATOM 972 O O . ARG A 1 126 ? -8.169 13.771 2.282 1.00 90.44 126 ARG A O 1
ATOM 979 N N . GLU A 1 127 ? -9.438 12.028 1.654 1.00 87.88 127 GLU A N 1
ATOM 980 C CA . GLU A 1 127 ? -10.724 12.652 1.995 1.00 87.88 127 GLU A CA 1
ATOM 981 C C . GLU A 1 127 ? -10.791 13.021 3.486 1.00 87.88 127 GLU A C 1
ATOM 983 O O . GLU A 1 127 ? -11.212 14.122 3.843 1.00 87.88 127 GLU A O 1
ATOM 988 N N . GLY A 1 128 ? -10.286 12.151 4.368 1.00 85.25 128 GLY A N 1
ATOM 989 C CA . GLY A 1 128 ? -10.199 12.425 5.804 1.00 85.25 128 GLY A CA 1
ATOM 990 C C . GLY A 1 128 ? -9.311 13.626 6.157 1.00 85.25 128 GLY A C 1
ATOM 991 O O . GLY A 1 128 ? -9.642 14.383 7.072 1.00 85.25 128 GLY A O 1
ATOM 992 N N . LEU A 1 129 ? -8.209 13.846 5.429 1.00 81.50 129 LEU A N 1
ATOM 993 C CA . LEU A 1 129 ? -7.378 15.048 5.586 1.00 81.50 129 LEU A CA 1
ATOM 994 C C . LEU A 1 129 ? -8.089 16.320 5.118 1.00 81.50 129 LEU A C 1
ATOM 996 O O . LEU A 1 129 ? -7.976 17.362 5.767 1.00 81.50 129 LEU A O 1
ATOM 1000 N N . GLU A 1 130 ? -8.809 16.243 3.997 1.00 77.75 130 GLU A N 1
ATOM 1001 C CA . GLU A 1 130 ? -9.575 17.369 3.456 1.00 77.75 130 GLU A CA 1
ATOM 1002 C C . GLU A 1 130 ? -10.677 17.801 4.435 1.00 77.75 130 GLU A C 1
ATOM 1004 O O . GLU A 1 130 ? -10.844 18.996 4.683 1.00 77.75 130 GLU A O 1
ATOM 1009 N N . MET A 1 131 ? -11.366 16.842 5.066 1.00 74.25 131 MET A N 1
ATOM 1010 C CA . MET A 1 131 ? -12.394 17.116 6.078 1.00 74.25 131 MET A CA 1
ATOM 1011 C C . MET A 1 131 ? -11.832 17.714 7.375 1.00 74.25 131 MET A C 1
ATOM 1013 O O . MET A 1 131 ? -12.484 18.558 7.985 1.00 74.25 131 MET A O 1
ATOM 1017 N N . LYS A 1 132 ? -10.615 17.332 7.789 1.00 69.19 132 LYS A N 1
ATOM 1018 C CA . LYS A 1 132 ? -9.935 17.898 8.973 1.00 69.19 132 LYS A CA 1
ATOM 1019 C C . LYS A 1 132 ? -9.375 19.314 8.753 1.00 69.19 132 LYS A C 1
ATOM 1021 O O . LYS A 1 132 ? -8.752 19.864 9.655 1.00 69.19 132 LYS A O 1
ATOM 1026 N N . GLY A 1 133 ? -9.586 19.914 7.577 1.00 62.06 133 GLY A N 1
ATOM 1027 C CA . GLY A 1 133 ? -9.143 21.278 7.269 1.00 62.06 133 GLY A CA 1
ATOM 1028 C C . GLY A 1 133 ? -7.650 21.405 6.944 1.00 62.06 133 GLY A C 1
ATOM 1029 O O . GLY A 1 133 ? -7.146 22.520 6.849 1.00 62.06 133 GLY A O 1
ATOM 1030 N N . GLY A 1 134 ? -6.939 20.290 6.736 1.00 55.16 134 GLY A N 1
ATOM 1031 C CA . GLY A 1 134 ? -5.499 20.278 6.440 1.00 55.16 134 GLY A CA 1
ATOM 1032 C C . GLY A 1 134 ? -5.132 20.680 5.006 1.00 55.16 134 GLY A C 1
ATOM 1033 O O . GLY A 1 134 ? -3.953 20.814 4.685 1.00 55.16 134 GLY A O 1
ATOM 1034 N N . LEU A 1 135 ? -6.122 20.880 4.132 1.00 51.34 135 LEU A N 1
ATOM 1035 C CA . LEU A 1 135 ? -5.934 21.303 2.747 1.00 51.34 135 LEU A CA 1
ATOM 1036 C C . LEU A 1 135 ? -6.763 22.556 2.473 1.00 51.34 135 LEU A C 1
ATOM 1038 O O . LEU A 1 135 ? -7.981 22.504 2.304 1.00 51.34 135 LEU A O 1
ATOM 1042 N N . VAL A 1 136 ? -6.080 23.698 2.366 1.00 49.22 136 VAL A N 1
ATOM 1043 C CA . VAL A 1 136 ? -6.622 24.861 1.662 1.00 49.22 136 VAL A CA 1
ATOM 1044 C C . VAL A 1 136 ? -6.872 24.409 0.226 1.00 49.22 136 VAL A C 1
ATOM 1046 O O . VAL A 1 136 ? -5.939 24.284 -0.566 1.00 49.22 136 VAL A O 1
ATOM 1049 N N . ARG A 1 137 ? -8.136 24.134 -0.118 1.00 50.53 137 ARG A N 1
ATOM 1050 C CA . ARG A 1 137 ? -8.557 24.033 -1.520 1.00 50.53 137 ARG A CA 1
ATOM 1051 C C . ARG A 1 137 ? -7.998 25.260 -2.249 1.00 50.53 137 ARG A C 1
ATOM 1053 O O . ARG A 1 137 ? -8.281 26.372 -1.789 1.00 50.53 137 ARG A O 1
ATOM 1060 N N . PRO A 1 138 ? -7.263 25.126 -3.368 1.00 48.47 138 PRO A N 1
ATOM 1061 C CA . PRO A 1 138 ? -7.031 26.278 -4.219 1.00 48.47 138 PRO A CA 1
ATOM 1062 C C . PRO A 1 138 ? -8.414 26.783 -4.625 1.00 48.47 138 PRO A C 1
ATOM 1064 O O . PRO A 1 138 ? -9.173 26.089 -5.303 1.00 48.47 138 PRO A O 1
ATOM 1067 N N . ARG A 1 139 ? -8.792 27.960 -4.113 1.00 47.78 139 ARG A N 1
ATOM 1068 C CA . ARG A 1 139 ? -9.996 28.655 -4.556 1.00 47.78 139 ARG A CA 1
ATOM 1069 C C . ARG A 1 139 ? -9.863 28.776 -6.068 1.00 47.78 139 ARG A C 1
ATOM 1071 O O . ARG A 1 139 ? -8.941 29.440 -6.535 1.00 47.78 139 ARG A O 1
ATOM 1078 N N . SER A 1 140 ? -10.753 28.127 -6.818 1.00 54.66 140 SER A N 1
ATOM 1079 C CA . SER A 1 140 ? -10.892 28.381 -8.249 1.00 54.66 140 SER A CA 1
ATOM 1080 C C . SER A 1 140 ? -10.929 29.899 -8.448 1.00 54.66 140 SER A C 1
ATOM 1082 O O . SER A 1 140 ? -11.666 30.569 -7.708 1.00 54.66 140 SER A O 1
ATOM 1084 N N . PRO A 1 141 ? -10.137 30.475 -9.370 1.00 51.19 141 PRO A N 1
ATOM 1085 C CA . PRO A 1 141 ? -10.264 31.888 -9.668 1.00 51.19 141 PRO A CA 1
ATOM 1086 C C . PRO A 1 141 ? -11.709 32.111 -10.107 1.00 51.19 141 PRO A C 1
ATOM 1088 O O . PRO A 1 141 ? -12.186 31.492 -11.058 1.00 51.19 141 PRO A O 1
ATOM 1091 N N . ARG A 1 142 ? -12.442 32.928 -9.344 1.00 45.19 142 ARG A N 1
ATOM 1092 C CA . ARG A 1 142 ? -13.790 33.346 -9.722 1.00 45.19 142 ARG A CA 1
ATOM 1093 C C . ARG A 1 142 ? -13.664 33.979 -11.104 1.00 45.19 142 ARG A C 1
ATOM 1095 O O . ARG A 1 142 ? -12.962 34.980 -11.237 1.00 45.19 142 ARG A O 1
ATOM 1102 N N . CYS A 1 143 ? -14.298 33.393 -12.119 1.00 45.78 143 CYS A N 1
ATOM 1103 C CA . CYS A 1 143 ? -14.445 34.060 -13.406 1.00 45.78 143 CYS A CA 1
ATOM 1104 C C . CYS A 1 143 ? -15.066 35.443 -13.151 1.00 45.78 143 CYS A C 1
ATOM 1106 O O . CYS A 1 143 ? -16.115 35.512 -12.500 1.00 45.78 143 CYS A O 1
ATOM 1108 N N . PRO A 1 144 ? -14.447 36.543 -13.608 1.00 55.41 144 PRO A N 1
ATOM 1109 C CA . PRO A 1 144 ? -15.100 37.839 -13.555 1.00 55.41 144 PRO A CA 1
ATOM 1110 C C . PRO A 1 144 ? -16.307 37.825 -14.509 1.00 55.41 144 PRO A C 1
ATOM 1112 O O . PRO A 1 144 ? -16.205 37.268 -15.608 1.00 55.41 144 PRO A O 1
ATOM 1115 N N . PRO A 1 145 ? -17.452 38.418 -14.124 1.00 53.84 145 PRO A N 1
ATOM 1116 C CA . PRO A 1 145 ? -18.590 38.560 -15.019 1.00 53.84 145 PRO A CA 1
ATOM 1117 C C . PRO A 1 145 ? -18.225 39.578 -16.103 1.00 53.84 145 PRO A C 1
ATOM 1119 O O . PRO A 1 145 ? -18.247 40.787 -15.870 1.00 53.84 145 PRO A O 1
ATOM 1122 N N . TRP A 1 146 ? -17.837 39.105 -17.286 1.00 57.06 146 TRP A N 1
ATOM 1123 C CA . TRP A 1 146 ? -17.653 39.991 -18.427 1.00 57.06 146 TRP A CA 1
ATOM 1124 C C . TRP A 1 146 ? -19.015 40.386 -19.005 1.00 57.06 146 TRP A C 1
ATOM 1126 O O . TRP A 1 146 ? -19.959 39.600 -19.094 1.00 57.06 146 TRP A O 1
ATOM 1136 N N . ARG A 1 147 ? -19.093 41.684 -19.296 1.00 54.66 147 ARG A N 1
ATOM 1137 C CA . ARG A 1 147 ? -20.256 42.466 -19.712 1.00 54.66 147 ARG A CA 1
ATOM 1138 C C . ARG A 1 147 ? -20.934 41.881 -20.950 1.00 54.66 147 ARG A C 1
ATOM 1140 O O . ARG A 1 147 ? -20.266 41.508 -21.909 1.00 54.66 147 ARG A O 1
ATOM 1147 N N . ARG A 1 148 ? -22.268 41.905 -20.947 1.00 46.38 148 ARG A N 1
ATOM 1148 C CA . ARG A 1 148 ? -23.075 41.777 -22.166 1.00 46.38 148 ARG A CA 1
ATOM 1149 C C . ARG A 1 148 ? -22.867 43.024 -23.038 1.00 46.38 148 ARG A C 1
ATOM 1151 O O . ARG A 1 148 ? -22.904 44.121 -22.476 1.00 46.38 148 ARG A O 1
ATOM 1158 N N . PRO A 1 149 ? -22.657 42.890 -24.356 1.00 60.00 149 PRO A N 1
ATOM 1159 C CA . PRO A 1 149 ? -22.739 44.027 -25.258 1.00 60.00 149 PRO A CA 1
ATOM 1160 C C . PRO A 1 149 ? -24.214 44.396 -25.474 1.00 60.00 149 PRO A C 1
ATOM 1162 O O . PRO A 1 149 ? -25.061 43.508 -25.612 1.00 60.00 149 PRO A O 1
ATOM 1165 N N . SER A 1 150 ? -24.491 45.699 -25.432 1.00 61.66 150 SER A N 1
ATOM 1166 C CA . SER A 1 150 ? -25.724 46.313 -25.938 1.00 61.66 150 SER A CA 1
ATOM 1167 C C . SER A 1 150 ? -25.643 46.513 -27.444 1.00 61.66 150 SER A C 1
ATOM 1169 O O . SER A 1 150 ? -24.506 46.697 -27.936 1.00 61.66 150 SER A O 1
#

R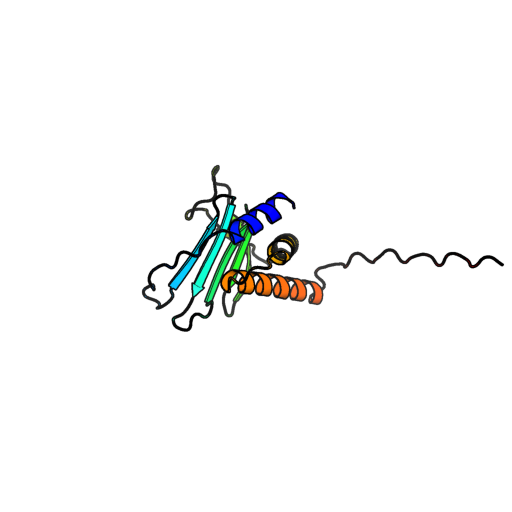adius of gyration: 18.55 Å; chains: 1; bounding box: 49×66×40 Å

pLDDT: mean 80.8, std 14.94, range [45.19, 96.06]

Secondary structure (DSSP, 8-state):
-HHHHHHHHHHTTPPPEEPPP-TTSPEEEEEEETTTEEEEEEE-TT--EEEEEEEETTEEEEEETTTEEEEEEE---SS---TT--EEEPSS--HHHHHHHHHHHTT--S--HHHHHHHHHHHHHHHHHHHTT------PPPPP-PPPP-

Sequence (150 aa):
METLKTAVQALYRVHAVEGPPGENGLRTVWHLCPDGAELMSLVDSEGRVRRQELTLLEDHYVWASGEGVRTGYLERGGGKPTAAAVVRTDPELVPQRLMRAALAMGTYTGQDRYLLHMQRVLALAREGLEMKGGLVRPRSPRCPPWRRPS